Protein AF-K1S9I9-F1 (afdb_monomer)

Solvent-accessible surface area (backbone atoms only — not comparable to full-atom values): 9538 Å² total; per-residue (Å²): 128,81,79,77,43,64,69,64,50,51,25,59,77,69,72,44,95,74,79,89,47,72,67,63,55,50,51,50,52,50,52,52,50,52,51,51,52,50,53,52,51,53,52,53,50,53,54,52,49,49,65,71,68,55,75,84,90,56,98,67,56,63,70,59,51,68,72,20,70,93,35,49,65,49,40,21,63,73,30,46,90,45,74,42,18,68,17,26,51,36,42,30,48,22,74,76,74,43,68,58,66,62,19,54,44,36,43,53,30,30,50,44,56,61,41,50,61,31,73,79,45,94,73,61,69,59,41,58,52,36,51,52,53,37,53,52,50,51,54,49,45,53,49,49,50,53,53,35,52,74,70,67,51,56,71,65,68,48,56,78,68,53,63,69,71,75,123

Sequence (167 aa):
MPEEHYAASFARKHNIPYVINPRGDMETARMNYNKLKKIKKTLVWKIYFLKTALIPGGTIGTDRVLAAFDSAEALTALYGNTWLGNAAAAGAAAMSGGALTAFELLCDNALMDYIRAAKLRSFGAAHVSAYLAAMENETTAARMILTGRLAGLQPAVIRERLRETYA

Radius of gyration: 26.16 Å; Cα contacts (8 Å, |Δi|>4): 113; chains: 1; bounding box: 52×66×54 Å

Secondary structure (DSSP, 8-state):
--TT-HHHHHHHHTT------HHHHHHHHHHHHHHHHHHHHHHHHHHHHHHHHPPS-SSS-HHHHHHHTT-HHHHHHHHTTSTTHHHHHHHHHHHTT--THHHHHHHHHHHHHHHHGGGG-SSSHHHHHHHHHHHHHHHHHHHHHHHHHHTT--HHHHHTTPPPP--

Foldseek 3Di:
DPPPQPVVVVCVVVVHDDDDDVVVSVVVVVVVVVVVVVVVVVVVVVLVVQVVPDDPDDPQGSVQCSVCVVDLVSQLVRCCPDLLNQLSPVVSVVVVVDDCLSSVQSVLQSVLVVLLVLVPPPDDPSVVVSVVSLVVLVVVLVVLVVVCVVVVHDPVVSVVNRHDHND

Structure (mmCIF, N/CA/C/O backbone):
data_AF-K1S9I9-F1
#
_entry.id   AF-K1S9I9-F1
#
loop_
_atom_site.group_PDB
_atom_site.id
_atom_site.type_symbol
_atom_site.label_atom_id
_atom_site.label_alt_id
_atom_site.label_comp_id
_atom_site.label_asym_id
_atom_site.label_entity_id
_atom_site.label_seq_id
_atom_site.pdbx_PDB_ins_code
_atom_site.Cartn_x
_atom_site.Cartn_y
_atom_site.Cartn_z
_atom_site.occupancy
_atom_site.B_iso_or_equiv
_atom_site.auth_seq_id
_atom_site.auth_comp_id
_atom_site.auth_asym_id
_atom_site.auth_atom_id
_atom_site.pdbx_PDB_model_num
ATOM 1 N N . MET A 1 1 ? 31.065 41.858 19.659 1.00 45.72 1 MET A N 1
ATOM 2 C CA . MET A 1 1 ? 30.323 41.311 20.821 1.00 45.72 1 MET A CA 1
ATOM 3 C C . MET A 1 1 ? 29.237 40.418 20.255 1.00 45.72 1 MET A C 1
ATOM 5 O O . MET A 1 1 ? 28.616 40.883 19.311 1.00 45.72 1 MET A O 1
ATOM 9 N N . PRO A 1 2 ? 29.051 39.157 20.686 1.00 50.56 2 PRO A N 1
ATOM 10 C CA . PRO A 1 2 ? 28.214 38.245 19.924 1.00 50.56 2 PRO A CA 1
ATOM 11 C C . PRO A 1 2 ? 26.745 38.587 20.171 1.00 50.56 2 PRO A C 1
ATOM 13 O O . PRO A 1 2 ? 26.148 38.198 21.170 1.00 50.56 2 PRO A O 1
ATOM 16 N N . GLU A 1 3 ? 26.173 39.339 19.237 1.00 47.03 3 GLU A N 1
ATOM 17 C CA . GLU A 1 3 ? 24.749 39.678 19.139 1.00 47.03 3 GLU A CA 1
ATOM 18 C C . GLU A 1 3 ? 23.857 38.432 18.938 1.00 47.03 3 GLU A C 1
ATOM 20 O O . GLU A 1 3 ? 22.633 38.521 18.962 1.00 47.03 3 GLU A O 1
ATOM 25 N N . GLU A 1 4 ? 24.471 37.254 18.802 1.00 53.44 4 GLU A N 1
ATOM 26 C CA . GLU A 1 4 ? 23.840 35.958 18.543 1.00 53.44 4 GLU A CA 1
ATOM 27 C C . GLU A 1 4 ? 23.351 35.227 19.808 1.00 53.44 4 GLU A C 1
ATOM 29 O O . GLU A 1 4 ? 22.753 34.151 19.718 1.00 53.44 4 GLU A O 1
ATOM 34 N N . HIS A 1 5 ? 23.564 35.780 21.007 1.00 63.88 5 HIS A N 1
ATOM 35 C CA . HIS A 1 5 ? 23.043 35.170 22.230 1.00 63.88 5 HIS A CA 1
ATOM 36 C C . HIS A 1 5 ? 21.516 35.312 22.308 1.00 63.88 5 HIS A C 1
ATOM 38 O O . HIS A 1 5 ? 20.982 36.385 22.588 1.00 63.88 5 HIS A O 1
ATOM 44 N N . TYR A 1 6 ? 20.810 34.193 22.104 1.00 65.69 6 TYR A N 1
ATOM 45 C CA . TYR A 1 6 ? 19.344 34.096 22.152 1.00 65.69 6 TYR A CA 1
ATOM 46 C C . TYR A 1 6 ? 18.732 34.781 23.387 1.00 65.69 6 TYR A C 1
ATOM 48 O O . TYR A 1 6 ? 17.743 35.498 23.257 1.00 65.69 6 TYR A O 1
ATOM 56 N N . ALA A 1 7 ? 19.340 34.620 24.568 1.00 64.75 7 ALA A N 1
ATOM 57 C CA . ALA A 1 7 ? 18.862 35.227 25.812 1.00 64.75 7 ALA A CA 1
ATOM 58 C C . ALA A 1 7 ? 18.969 36.765 25.808 1.00 64.75 7 ALA A C 1
ATOM 60 O O . ALA A 1 7 ? 18.022 37.447 26.200 1.00 64.75 7 ALA A O 1
ATOM 61 N N . ALA A 1 8 ? 20.068 37.316 25.282 1.00 67.38 8 ALA A N 1
ATOM 62 C CA . ALA A 1 8 ? 20.264 38.760 25.145 1.00 67.38 8 ALA A CA 1
ATOM 63 C C . ALA A 1 8 ? 19.329 39.377 24.085 1.00 67.38 8 ALA A C 1
ATOM 65 O O . ALA A 1 8 ? 18.779 40.459 24.295 1.00 67.38 8 ALA A O 1
ATOM 66 N N . SER A 1 9 ? 19.101 38.676 22.968 1.00 68.19 9 SER A N 1
ATOM 67 C CA . SER A 1 9 ? 18.155 39.091 21.919 1.00 68.19 9 SER A CA 1
ATOM 68 C C . SER A 1 9 ? 16.697 39.063 22.409 1.00 68.19 9 SER A C 1
ATOM 70 O O . SER A 1 9 ? 15.952 40.028 22.224 1.00 68.19 9 SER A O 1
ATOM 72 N N . PHE A 1 10 ? 16.304 38.001 23.121 1.00 70.00 10 PHE A N 1
ATOM 73 C CA . PHE A 1 10 ? 14.973 37.857 23.715 1.00 70.00 10 PHE A CA 1
ATOM 74 C C . PHE A 1 10 ? 14.688 38.940 24.765 1.00 70.00 10 PHE A C 1
ATOM 76 O O . PHE A 1 10 ? 13.636 39.578 24.725 1.00 70.00 10 PHE A O 1
ATOM 83 N N . ALA A 1 11 ? 15.638 39.201 25.667 1.00 71.19 11 ALA A N 1
ATOM 84 C CA . ALA A 1 11 ? 15.481 40.226 26.693 1.00 71.19 11 ALA A CA 1
ATOM 85 C C . ALA A 1 11 ? 15.343 41.640 26.106 1.00 71.19 11 ALA A C 1
ATOM 87 O O . ALA A 1 11 ? 14.493 42.402 26.565 1.00 71.19 11 ALA A O 1
ATOM 88 N N . ARG A 1 12 ? 16.087 41.966 25.034 1.00 70.25 12 ARG A N 1
ATOM 89 C CA . ARG A 1 12 ? 15.906 43.227 24.290 1.00 70.25 12 ARG A CA 1
ATOM 90 C C . ARG A 1 12 ? 14.517 43.333 23.660 1.00 70.25 12 ARG A C 1
ATOM 92 O O . ARG A 1 12 ? 13.881 44.372 23.791 1.00 70.25 12 ARG A O 1
ATOM 99 N N . LYS A 1 13 ? 14.021 42.266 23.017 1.00 78.50 13 LYS A N 1
ATOM 100 C CA . LYS A 1 13 ? 12.685 42.253 22.387 1.00 78.50 13 LYS A CA 1
ATOM 101 C C . LYS A 1 13 ? 11.553 42.512 23.389 1.00 78.50 13 LYS A C 1
ATOM 103 O O . LYS A 1 13 ? 10.543 43.103 23.022 1.00 78.50 13 LYS A O 1
ATOM 108 N N . HIS A 1 14 ? 11.723 42.080 24.637 1.00 79.25 14 HIS A N 1
ATOM 109 C CA . HIS A 1 14 ? 10.722 42.218 25.698 1.00 79.25 14 HIS A CA 1
ATOM 110 C C . HIS A 1 14 ? 11.039 43.329 26.716 1.00 79.25 14 HIS A C 1
ATOM 112 O O . HIS A 1 14 ? 10.359 43.427 27.734 1.00 79.25 14 HIS A O 1
ATOM 118 N N . ASN A 1 15 ? 12.039 44.173 26.436 1.00 79.44 15 ASN A N 1
ATOM 119 C CA . ASN A 1 15 ? 12.487 45.283 27.283 1.00 79.44 15 ASN A CA 1
ATOM 120 C C . ASN A 1 15 ? 12.809 44.876 28.740 1.00 79.44 15 ASN A C 1
ATOM 122 O O . ASN A 1 15 ? 12.566 45.625 29.685 1.00 79.44 15 ASN A O 1
ATOM 126 N N . ILE A 1 16 ? 13.340 43.662 28.919 1.00 71.50 16 ILE A N 1
ATOM 127 C CA . ILE A 1 16 ? 13.712 43.095 30.218 1.00 71.50 16 ILE A CA 1
ATOM 128 C C . ILE A 1 16 ? 15.182 43.455 30.494 1.00 71.50 16 ILE A C 1
ATOM 130 O O . ILE A 1 16 ? 16.037 43.143 29.658 1.00 71.50 16 ILE A O 1
ATOM 134 N N . PRO A 1 17 ? 15.523 44.067 31.645 1.00 61.75 17 PRO A N 1
ATOM 135 C CA . PRO A 1 17 ? 16.915 44.268 32.040 1.00 61.75 17 PRO A CA 1
ATOM 136 C C . PRO A 1 17 ? 17.644 42.917 32.116 1.00 61.75 17 PRO A C 1
ATOM 138 O O . PRO A 1 17 ? 17.274 42.058 32.915 1.00 61.75 17 PRO A O 1
ATOM 141 N N . TYR A 1 18 ? 18.668 42.709 31.282 1.00 66.50 18 TYR A N 1
ATOM 142 C CA . TYR A 1 18 ? 19.433 41.458 31.231 1.00 66.50 18 TYR A CA 1
ATOM 143 C C . TYR A 1 18 ? 20.906 41.703 31.537 1.00 66.50 18 TYR A C 1
ATOM 145 O O . TYR A 1 18 ? 21.564 42.512 30.882 1.00 66.50 18 TYR A O 1
ATOM 153 N N . VAL A 1 19 ? 21.426 40.977 32.526 1.00 65.31 19 VAL A N 1
ATOM 154 C CA . VAL A 1 19 ? 22.859 40.908 32.820 1.00 65.31 19 VAL A CA 1
ATOM 155 C C . VAL A 1 19 ? 23.442 39.779 31.981 1.00 65.31 19 VAL A C 1
ATOM 157 O O . VAL A 1 19 ? 22.964 38.649 32.060 1.00 65.31 19 VAL A O 1
ATOM 160 N N . ILE A 1 20 ? 24.476 40.072 31.189 1.00 65.44 20 ILE A N 1
ATOM 161 C CA . ILE A 1 20 ? 25.217 39.047 30.447 1.00 65.44 20 ILE A CA 1
ATOM 162 C C . ILE A 1 20 ? 25.777 38.060 31.475 1.00 65.44 20 ILE A C 1
ATOM 164 O O . ILE A 1 20 ? 26.616 38.433 32.295 1.00 65.44 20 ILE A O 1
ATOM 168 N N . ASN A 1 21 ? 25.294 36.818 31.444 1.00 67.81 21 ASN A N 1
ATOM 169 C CA . ASN A 1 21 ? 25.799 35.722 32.258 1.00 67.81 21 ASN A CA 1
ATOM 170 C C . ASN A 1 21 ? 26.548 34.762 31.325 1.00 67.81 21 ASN A C 1
ATOM 172 O O . ASN A 1 21 ? 25.932 33.837 30.786 1.00 67.81 21 ASN A O 1
ATOM 176 N N . PRO A 1 22 ? 27.876 34.928 31.161 1.00 68.50 22 PRO A N 1
ATOM 177 C CA . PRO A 1 22 ? 28.652 34.161 30.190 1.00 68.50 22 PRO A CA 1
ATOM 178 C C . PRO A 1 22 ? 28.517 32.651 30.389 1.00 68.50 22 PRO A C 1
ATOM 180 O O . PRO A 1 22 ? 28.552 31.889 29.430 1.00 68.50 22 PRO A O 1
ATOM 183 N N . ARG A 1 23 ? 28.327 32.198 31.634 1.00 68.38 23 ARG A N 1
ATOM 184 C CA . ARG A 1 23 ? 28.163 30.778 31.944 1.00 68.38 23 ARG A CA 1
ATOM 185 C C . ARG A 1 23 ? 26.802 30.248 31.490 1.00 68.38 23 ARG A C 1
ATOM 187 O O . ARG A 1 23 ? 26.755 29.223 30.817 1.00 68.38 23 ARG A O 1
ATOM 194 N N . GLY A 1 24 ? 25.716 30.955 31.808 1.00 69.19 24 GLY A N 1
ATOM 195 C CA . GLY A 1 24 ? 24.360 30.567 31.392 1.00 69.19 24 GLY A CA 1
ATOM 196 C C . GLY A 1 24 ? 24.163 30.627 29.873 1.00 69.19 24 GLY A C 1
ATOM 197 O O . GLY A 1 24 ? 23.549 29.740 29.274 1.00 69.19 24 GLY A O 1
ATOM 198 N N . ASP A 1 25 ? 24.764 31.628 29.234 1.00 67.88 25 ASP A N 1
ATOM 199 C CA . ASP A 1 25 ? 24.754 31.799 27.783 1.00 67.88 25 ASP A CA 1
ATOM 200 C C . ASP A 1 25 ? 25.488 30.647 27.063 1.00 67.88 25 ASP A C 1
ATOM 202 O O . ASP A 1 25 ? 24.983 30.089 26.082 1.00 67.88 25 ASP A O 1
ATOM 206 N N . MET A 1 26 ? 26.640 30.221 27.594 1.00 68.44 26 MET A N 1
ATOM 207 C CA . MET A 1 26 ? 27.406 29.080 27.074 1.00 68.44 26 MET A CA 1
ATOM 208 C C . MET A 1 26 ? 26.695 27.737 27.293 1.00 68.44 26 MET A C 1
ATOM 210 O O . MET A 1 26 ? 26.710 26.873 26.411 1.00 68.44 26 MET A O 1
ATOM 214 N N . GLU A 1 27 ? 26.033 27.544 28.436 1.00 75.25 27 GLU A N 1
ATOM 215 C CA . GLU A 1 27 ? 25.234 26.339 28.697 1.00 75.25 27 GLU A CA 1
ATOM 216 C C . GLU A 1 27 ? 24.028 26.242 27.754 1.00 75.25 27 GLU A C 1
ATOM 218 O O . GLU A 1 27 ? 23.753 25.167 27.213 1.00 75.25 27 GLU A O 1
ATOM 223 N N . THR A 1 28 ? 23.369 27.366 27.465 1.00 73.62 28 THR A N 1
ATOM 224 C CA . THR A 1 28 ? 22.264 27.436 26.496 1.00 73.62 28 THR A CA 1
ATOM 225 C C . THR A 1 28 ? 22.733 27.079 25.083 1.00 73.62 28 THR A C 1
ATOM 227 O O . THR A 1 28 ? 22.107 26.256 24.406 1.00 73.62 28 THR A O 1
ATOM 230 N N . ALA A 1 29 ? 23.876 27.619 24.644 1.00 75.00 29 ALA A N 1
ATOM 231 C CA . ALA A 1 29 ? 24.476 27.275 23.354 1.00 75.00 29 ALA A CA 1
ATOM 232 C C . ALA A 1 29 ? 24.834 25.780 23.268 1.00 75.00 29 ALA A C 1
ATOM 234 O O . ALA A 1 29 ? 24.515 25.117 22.278 1.00 75.00 29 ALA A O 1
ATOM 235 N N . ARG A 1 30 ? 25.412 25.209 24.336 1.00 78.94 30 ARG A N 1
ATOM 236 C CA . ARG A 1 30 ? 25.711 23.771 24.430 1.00 78.94 30 ARG A CA 1
ATOM 237 C C . ARG A 1 30 ? 24.446 22.913 24.342 1.00 78.94 30 ARG A C 1
ATOM 239 O O . ARG A 1 30 ? 24.445 21.901 23.637 1.00 78.94 30 ARG A O 1
ATOM 246 N N . MET A 1 31 ? 23.368 23.296 25.030 1.00 82.25 31 MET A N 1
ATOM 247 C CA . MET A 1 31 ? 22.081 22.594 24.954 1.00 82.25 31 MET A CA 1
A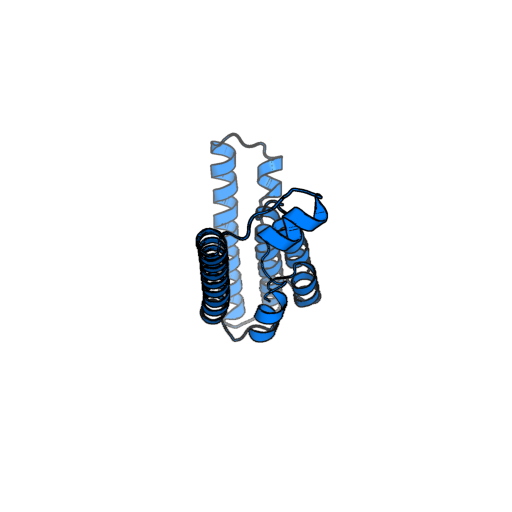TOM 248 C C . MET A 1 31 ? 21.505 22.627 23.535 1.00 82.25 31 MET A C 1
ATOM 250 O O . MET A 1 31 ? 21.095 21.584 23.021 1.00 82.25 31 MET A O 1
ATOM 254 N N . ASN A 1 32 ? 21.521 23.789 22.879 1.00 80.44 32 ASN A N 1
ATOM 255 C CA . ASN A 1 32 ? 21.055 23.936 21.500 1.00 80.44 32 ASN A CA 1
ATOM 256 C C . ASN A 1 32 ? 21.896 23.108 20.524 1.00 80.44 32 ASN A C 1
ATOM 258 O O . ASN A 1 32 ? 21.343 22.375 19.704 1.00 80.44 32 ASN A O 1
ATOM 262 N N . TYR A 1 33 ? 23.222 23.127 20.669 1.00 85.00 33 TYR A N 1
ATOM 263 C CA . TYR A 1 33 ? 24.122 22.299 19.870 1.00 85.00 33 TYR A CA 1
ATOM 264 C C . TYR A 1 33 ? 23.839 20.799 20.044 1.00 85.00 33 TYR A C 1
ATOM 266 O O . TYR A 1 33 ? 23.744 20.061 19.063 1.00 85.00 33 TYR A O 1
ATOM 274 N N . ASN A 1 34 ? 23.627 20.332 21.279 1.00 87.62 34 ASN A N 1
ATOM 275 C CA . ASN A 1 34 ? 23.282 18.934 21.544 1.00 87.62 34 ASN A CA 1
ATOM 276 C C . ASN A 1 34 ? 21.928 18.541 20.937 1.00 87.62 34 ASN A C 1
ATOM 278 O O . ASN A 1 34 ? 21.808 17.450 20.372 1.00 87.62 34 ASN A O 1
ATOM 282 N N . LYS A 1 35 ? 20.924 19.429 21.004 1.00 88.44 35 LYS A N 1
ATOM 283 C CA . LYS A 1 35 ? 19.633 19.232 20.327 1.00 88.44 35 LYS A CA 1
ATOM 284 C C . LYS A 1 35 ? 19.826 19.106 18.814 1.00 88.44 35 LYS A C 1
ATOM 286 O O . LYS A 1 35 ? 19.367 18.122 18.239 1.00 88.44 35 LYS A O 1
ATOM 291 N N . LEU A 1 36 ? 20.569 20.022 18.188 1.00 86.69 36 LEU A N 1
ATOM 292 C CA . LEU A 1 36 ? 20.872 19.985 16.751 1.00 86.69 36 LEU A CA 1
ATOM 293 C C . LEU A 1 36 ? 21.615 18.706 16.349 1.00 86.69 36 LEU A C 1
ATOM 295 O O . LEU A 1 36 ? 21.253 18.061 15.367 1.00 86.69 36 LEU A O 1
ATOM 299 N N . LYS A 1 37 ? 22.611 18.280 17.134 1.00 90.12 37 LYS A N 1
ATOM 300 C CA . LYS A 1 37 ? 23.346 17.029 16.901 1.00 90.12 37 LYS A CA 1
ATOM 301 C C . LYS A 1 37 ? 22.425 15.810 16.964 1.00 90.12 37 LYS A C 1
ATOM 303 O O . LYS A 1 37 ? 22.549 14.911 16.132 1.00 90.12 37 LYS A O 1
ATOM 308 N N . LYS A 1 38 ? 21.492 15.781 17.923 1.00 89.19 38 LYS A N 1
ATOM 309 C CA . LYS A 1 38 ? 20.493 14.710 18.049 1.00 89.19 38 LYS A CA 1
ATOM 310 C C . LYS A 1 38 ? 19.555 14.691 16.842 1.00 89.19 38 LYS A C 1
ATOM 312 O O . LYS A 1 38 ? 19.398 13.635 16.241 1.00 89.19 38 LYS A O 1
ATOM 317 N N . ILE A 1 39 ? 19.025 15.850 16.442 1.00 90.06 39 ILE A N 1
ATOM 318 C CA . ILE A 1 39 ? 18.163 16.000 15.256 1.00 90.06 39 ILE A CA 1
ATOM 319 C C . ILE A 1 39 ? 18.892 15.514 13.998 1.00 90.06 39 ILE A C 1
ATOM 321 O O . ILE A 1 39 ? 18.374 14.661 13.281 1.00 90.06 39 ILE A O 1
ATOM 325 N N . LYS A 1 40 ? 20.127 15.979 13.768 1.00 89.44 40 LYS A N 1
ATOM 326 C CA . LYS A 1 40 ? 20.941 15.565 12.618 1.00 89.44 40 LYS A CA 1
ATOM 327 C C . LYS A 1 40 ? 21.181 14.055 12.611 1.00 89.44 40 LYS A C 1
ATOM 329 O O . LYS A 1 40 ? 21.045 13.426 11.567 1.00 89.44 40 LYS A O 1
ATOM 334 N N . LYS A 1 41 ? 21.495 13.457 13.767 1.00 89.69 41 LYS A N 1
ATOM 335 C CA . LYS A 1 41 ? 21.681 12.003 13.891 1.00 89.69 41 LYS A CA 1
ATOM 336 C C . LYS A 1 41 ? 20.403 11.240 13.532 1.00 89.69 41 LYS A C 1
ATOM 338 O O . LYS A 1 41 ? 20.479 10.260 12.800 1.00 89.69 41 LYS A O 1
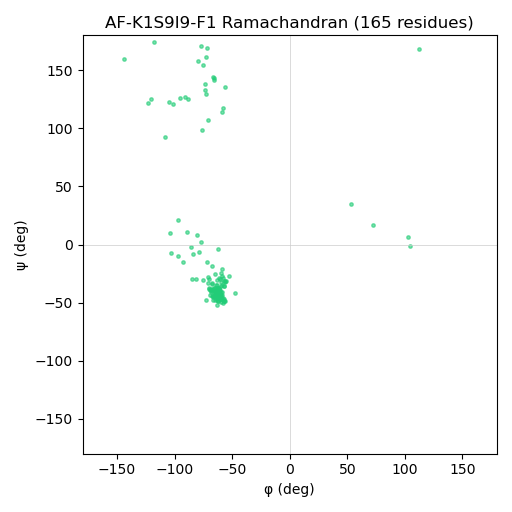ATOM 343 N N . THR A 1 42 ? 19.246 11.694 14.013 1.00 87.50 42 THR A N 1
ATOM 344 C CA . THR A 1 42 ? 17.949 11.086 13.687 1.00 87.50 42 THR A CA 1
ATOM 345 C C . THR A 1 42 ? 17.636 11.186 12.195 1.00 87.5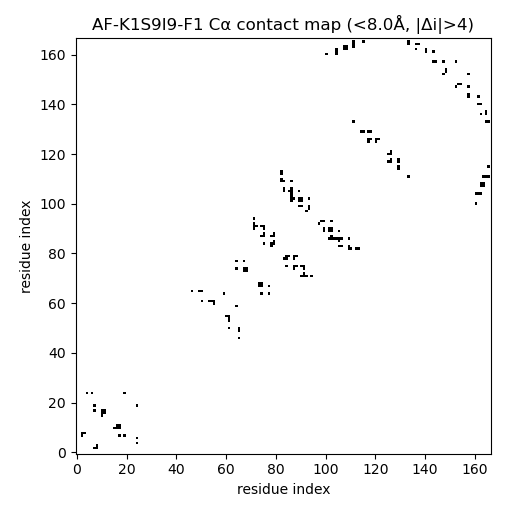0 42 THR A C 1
ATOM 347 O O . THR A 1 42 ? 17.211 10.197 11.606 1.00 87.50 42 THR A O 1
ATOM 350 N N . LEU A 1 43 ? 17.888 12.339 11.568 1.00 85.06 43 LEU A N 1
ATOM 351 C CA . LEU A 1 43 ? 17.646 12.542 10.137 1.00 85.06 43 LEU A CA 1
ATOM 352 C C . LEU A 1 43 ? 18.543 11.641 9.273 1.00 85.06 43 LEU A C 1
ATOM 354 O O . LEU A 1 43 ? 18.064 10.956 8.375 1.00 85.06 43 LEU A O 1
ATOM 358 N N . VAL A 1 44 ? 19.840 11.583 9.595 1.00 87.19 44 VAL A N 1
ATOM 359 C CA . VAL A 1 44 ? 20.804 10.708 8.908 1.00 87.19 44 VAL A CA 1
ATOM 360 C C . VAL A 1 44 ? 20.400 9.242 9.046 1.00 87.19 44 VAL A C 1
ATOM 362 O O . VAL A 1 44 ? 20.442 8.503 8.066 1.00 87.19 44 VAL A O 1
ATOM 365 N N . TRP A 1 45 ? 19.973 8.823 10.240 1.00 87.31 45 TRP A N 1
ATOM 366 C CA . TRP A 1 45 ? 19.532 7.451 10.470 1.00 87.31 45 TRP A CA 1
ATOM 367 C C . TRP A 1 45 ? 18.264 7.106 9.680 1.00 87.31 45 TRP A C 1
ATOM 369 O O . TRP A 1 45 ? 18.218 6.040 9.076 1.00 87.31 45 TRP A O 1
ATOM 379 N N . LYS A 1 46 ? 17.283 8.018 9.602 1.00 85.19 46 LYS A N 1
ATOM 380 C CA . LYS A 1 46 ? 16.084 7.844 8.761 1.00 85.19 46 LYS A CA 1
ATOM 381 C C . LYS A 1 46 ? 16.443 7.627 7.288 1.00 85.19 46 LYS A C 1
ATOM 383 O O . LYS A 1 46 ? 15.967 6.676 6.679 1.00 85.19 46 LYS A O 1
ATOM 388 N N . ILE A 1 47 ? 17.311 8.473 6.732 1.00 84.25 47 ILE A N 1
ATOM 389 C CA . ILE A 1 47 ? 17.731 8.371 5.325 1.00 84.25 47 ILE A CA 1
ATOM 390 C C . ILE A 1 47 ? 18.496 7.067 5.079 1.00 84.25 47 ILE A C 1
ATOM 392 O O . ILE A 1 47 ? 18.257 6.385 4.085 1.00 84.25 47 ILE A O 1
ATOM 396 N N . TYR A 1 48 ? 19.411 6.710 5.983 1.00 88.44 48 TYR A N 1
ATOM 397 C CA . TYR A 1 48 ? 20.163 5.461 5.884 1.00 88.44 48 TYR A CA 1
ATOM 398 C C . TYR A 1 48 ? 19.238 4.243 5.937 1.00 88.44 48 TYR A C 1
ATOM 400 O O . TYR A 1 48 ? 19.357 3.349 5.107 1.00 88.44 48 TYR A O 1
ATOM 408 N N . PHE A 1 49 ? 18.281 4.237 6.867 1.00 89.12 49 PHE A N 1
ATOM 409 C CA . PHE A 1 49 ? 17.284 3.181 6.973 1.00 89.12 49 PHE A CA 1
ATOM 410 C C . PHE A 1 49 ? 16.493 3.021 5.671 1.00 89.12 49 PHE A C 1
ATOM 412 O O . PHE A 1 49 ? 16.402 1.912 5.157 1.00 89.12 49 PHE A O 1
ATOM 419 N N . LEU A 1 50 ? 15.990 4.119 5.096 1.00 87.06 50 LEU A N 1
ATOM 420 C CA . LEU A 1 50 ? 15.234 4.071 3.842 1.00 87.06 50 LEU A CA 1
ATOM 421 C C . LEU A 1 50 ? 16.071 3.545 2.673 1.00 87.06 50 LEU A C 1
ATOM 423 O O . LEU A 1 50 ? 15.583 2.729 1.900 1.00 87.06 50 LEU A O 1
ATOM 427 N N . LYS A 1 51 ? 17.342 3.948 2.561 1.00 86.50 51 LYS A N 1
ATOM 428 C CA . LYS A 1 51 ? 18.245 3.424 1.523 1.00 86.50 51 LYS A CA 1
ATOM 429 C C . LYS A 1 51 ? 18.424 1.909 1.600 1.00 86.50 51 LYS A C 1
ATOM 431 O O . LYS A 1 51 ? 18.557 1.273 0.563 1.00 86.50 51 LYS A O 1
ATOM 436 N N . THR A 1 52 ? 18.426 1.351 2.806 1.00 88.31 52 THR A N 1
ATOM 437 C CA . THR A 1 52 ? 18.577 -0.093 3.027 1.00 88.31 52 THR A CA 1
ATOM 438 C C . THR A 1 52 ? 17.246 -0.842 2.918 1.00 88.31 52 THR A C 1
ATOM 440 O O . THR A 1 52 ? 17.234 -2.011 2.550 1.00 88.31 52 THR A O 1
ATOM 443 N N . ALA A 1 53 ? 16.127 -0.191 3.243 1.00 90.44 53 ALA A N 1
ATOM 444 C CA . ALA A 1 53 ? 14.795 -0.792 3.209 1.00 90.44 53 ALA A CA 1
ATOM 445 C C . ALA A 1 53 ? 14.174 -0.819 1.802 1.00 90.44 53 ALA A C 1
ATOM 447 O O . ALA A 1 53 ? 13.364 -1.695 1.507 1.00 90.44 53 ALA A O 1
ATOM 448 N N . LEU A 1 54 ? 14.520 0.142 0.939 1.00 89.88 54 LEU A N 1
ATOM 449 C CA . LEU A 1 54 ? 14.001 0.202 -0.424 1.00 89.88 54 LEU A CA 1
ATOM 450 C C . LEU A 1 54 ? 14.620 -0.892 -1.299 1.00 89.88 54 LEU A C 1
ATOM 452 O O . LEU A 1 54 ? 15.839 -1.025 -1.396 1.00 89.88 54 LEU A O 1
ATOM 456 N N . ILE A 1 55 ? 13.757 -1.642 -1.983 1.00 90.81 55 ILE A N 1
ATOM 457 C CA . ILE A 1 55 ? 14.153 -2.737 -2.869 1.00 90.81 55 ILE A CA 1
ATOM 458 C C . ILE A 1 55 ? 14.230 -2.206 -4.313 1.00 90.81 55 ILE A C 1
ATOM 460 O O . ILE A 1 55 ? 13.256 -1.618 -4.794 1.00 90.81 55 ILE A O 1
ATOM 464 N N . PRO A 1 56 ? 15.360 -2.382 -5.026 1.00 89.94 56 PRO A N 1
ATOM 465 C CA . PRO A 1 56 ? 15.486 -1.969 -6.422 1.00 89.94 56 PRO A CA 1
ATOM 466 C C . PRO A 1 56 ? 14.699 -2.891 -7.372 1.00 89.94 56 PRO A C 1
ATOM 468 O O . PRO A 1 56 ? 14.392 -4.031 -7.036 1.00 89.94 56 PRO A O 1
ATOM 471 N N . GLY A 1 57 ? 14.416 -2.413 -8.590 1.00 86.12 57 GLY A N 1
ATOM 472 C CA . GLY A 1 57 ? 13.780 -3.206 -9.659 1.00 86.12 57 GLY A CA 1
ATOM 473 C C . GLY A 1 57 ? 12.299 -2.903 -9.918 1.00 86.12 57 GLY A C 1
ATOM 474 O O . GLY A 1 57 ? 11.711 -3.478 -10.831 1.00 86.12 57 GLY A O 1
ATOM 475 N N . GLY A 1 58 ? 11.700 -1.986 -9.157 1.00 86.50 58 GLY A N 1
ATOM 476 C CA . GLY A 1 58 ? 10.363 -1.461 -9.441 1.00 86.50 58 GLY A CA 1
ATOM 477 C C . GLY A 1 58 ? 10.343 -0.433 -10.580 1.00 86.50 58 GLY A C 1
ATOM 478 O O . GLY A 1 58 ? 11.376 0.065 -11.024 1.00 86.50 58 GLY A O 1
ATOM 479 N N . THR A 1 59 ? 9.139 -0.060 -11.020 1.00 87.00 59 THR A N 1
ATOM 480 C CA . THR A 1 59 ? 8.923 0.978 -12.050 1.00 87.00 59 THR A CA 1
ATOM 481 C C . THR A 1 59 ? 9.363 2.372 -11.588 1.00 87.00 59 THR A C 1
ATOM 483 O O . THR A 1 59 ? 9.702 3.228 -12.404 1.00 87.00 59 THR A O 1
ATOM 486 N N . ILE A 1 60 ? 9.373 2.611 -10.275 1.00 91.31 60 ILE A N 1
ATOM 487 C CA . ILE A 1 60 ? 9.819 3.863 -9.666 1.00 91.31 60 ILE A CA 1
ATOM 488 C C . ILE A 1 60 ? 11.195 3.635 -9.037 1.00 91.31 60 ILE A C 1
ATOM 490 O O . ILE A 1 60 ? 11.364 2.769 -8.182 1.00 91.31 60 ILE A O 1
ATOM 494 N N . GLY A 1 61 ? 12.180 4.430 -9.459 1.00 90.62 61 GLY A N 1
ATOM 495 C CA . GLY A 1 61 ? 13.541 4.360 -8.926 1.00 90.62 61 GLY A CA 1
ATOM 496 C C . GLY A 1 61 ? 13.615 4.760 -7.450 1.00 90.62 61 GLY A C 1
ATOM 497 O O . GLY A 1 61 ? 12.968 5.720 -7.024 1.00 90.62 61 GLY A O 1
ATOM 498 N N . THR A 1 62 ? 14.455 4.063 -6.684 1.00 90.94 62 THR A N 1
ATOM 499 C CA . THR A 1 62 ? 14.633 4.266 -5.235 1.00 90.94 62 THR A CA 1
ATOM 500 C C . THR A 1 62 ? 15.034 5.698 -4.883 1.00 90.94 62 THR A C 1
ATOM 502 O O . THR A 1 62 ? 14.545 6.245 -3.899 1.00 90.94 62 THR A O 1
ATOM 505 N N . ASP A 1 63 ? 15.842 6.350 -5.723 1.00 90.06 63 ASP A N 1
ATOM 506 C CA . ASP A 1 63 ? 16.255 7.746 -5.526 1.00 90.06 63 ASP A CA 1
ATOM 507 C C . ASP A 1 63 ? 15.078 8.725 -5.601 1.00 90.06 63 ASP A C 1
ATOM 509 O O . ASP A 1 63 ? 15.029 9.702 -4.856 1.00 90.06 63 ASP A O 1
ATOM 513 N N . ARG A 1 64 ? 14.086 8.445 -6.457 1.00 91.19 64 ARG A N 1
ATOM 514 C CA . ARG A 1 64 ? 12.878 9.276 -6.574 1.00 91.19 64 ARG A CA 1
ATOM 515 C C . ARG A 1 64 ? 11.991 9.135 -5.343 1.00 91.19 64 ARG A C 1
ATOM 517 O O . ARG A 1 64 ? 11.447 10.129 -4.876 1.00 91.19 64 ARG A O 1
ATOM 524 N N . VAL A 1 65 ? 11.888 7.922 -4.797 1.00 91.19 65 VAL A N 1
ATOM 525 C CA . VAL A 1 65 ? 11.165 7.673 -3.541 1.00 91.19 65 VAL A CA 1
ATOM 526 C C . VAL A 1 65 ? 11.862 8.378 -2.377 1.00 91.19 65 VAL A C 1
ATOM 528 O O . VAL A 1 65 ? 11.204 9.055 -1.593 1.00 91.19 65 VAL A O 1
ATOM 531 N N . LEU A 1 66 ? 13.195 8.301 -2.303 1.00 90.31 66 LEU A N 1
ATOM 532 C CA . LEU A 1 66 ? 13.995 9.011 -1.297 1.00 90.31 66 LEU A CA 1
ATOM 533 C C . LEU A 1 66 ? 13.894 10.533 -1.409 1.00 90.31 66 LEU A C 1
ATOM 535 O O . LEU A 1 66 ? 14.011 11.210 -0.398 1.00 90.31 66 LEU A O 1
ATOM 539 N N . ALA A 1 67 ? 13.696 11.085 -2.604 1.00 90.19 67 ALA A N 1
ATOM 540 C CA . ALA A 1 67 ? 13.483 12.520 -2.770 1.00 90.19 67 ALA A CA 1
ATOM 541 C C . ALA A 1 67 ? 12.072 12.958 -2.338 1.00 90.19 67 ALA A C 1
ATOM 543 O O . ALA A 1 67 ? 11.893 14.082 -1.879 1.00 90.19 67 ALA A O 1
ATOM 544 N N . ALA A 1 68 ? 11.077 12.077 -2.476 1.00 90.25 68 ALA A N 1
ATOM 545 C CA . ALA A 1 68 ? 9.675 12.381 -2.199 1.00 90.25 68 ALA A CA 1
ATOM 546 C C . ALA A 1 68 ? 9.223 12.048 -0.765 1.00 90.25 68 ALA A C 1
ATOM 548 O O . ALA A 1 68 ? 8.165 12.515 -0.361 1.00 90.25 68 ALA A O 1
ATOM 549 N N . PHE A 1 69 ? 9.987 11.261 0.008 1.00 86.56 69 PHE A N 1
ATOM 550 C CA . PHE A 1 69 ? 9.491 10.614 1.238 1.00 86.56 69 PHE A CA 1
ATOM 551 C C . PHE A 1 69 ? 8.932 11.561 2.315 1.00 86.56 69 PHE A C 1
ATOM 553 O O . PHE A 1 69 ? 8.066 11.152 3.085 1.00 86.56 69 PHE A O 1
ATOM 560 N N . ASP A 1 70 ? 9.427 12.799 2.384 1.00 85.25 70 ASP A N 1
ATOM 561 C CA . ASP A 1 70 ? 9.000 13.790 3.377 1.00 85.25 70 ASP A CA 1
ATOM 562 C C . ASP A 1 70 ? 7.724 14.557 2.963 1.00 85.25 70 ASP A C 1
ATOM 564 O O . ASP A 1 70 ? 7.173 15.292 3.780 1.00 85.25 70 ASP A O 1
ATOM 568 N N . SER A 1 71 ? 7.228 14.401 1.726 1.00 90.50 71 SER A N 1
ATOM 569 C CA . SER A 1 71 ? 6.031 15.098 1.227 1.00 90.50 71 SER A CA 1
ATOM 570 C C . SER A 1 71 ? 4.969 14.123 0.727 1.00 90.50 71 SER A C 1
ATOM 572 O O . SER A 1 71 ? 5.172 13.349 -0.212 1.00 90.50 71 SER A O 1
ATOM 574 N N . ALA A 1 72 ? 3.787 14.227 1.332 1.00 89.88 72 ALA A N 1
ATOM 575 C CA . ALA A 1 72 ? 2.602 13.477 0.943 1.00 89.88 72 ALA A CA 1
ATOM 576 C C . ALA A 1 72 ? 2.174 13.800 -0.501 1.00 89.88 72 ALA A C 1
ATOM 578 O O . ALA A 1 72 ? 1.818 12.906 -1.270 1.00 89.88 72 ALA A O 1
ATOM 579 N N . GLU A 1 73 ? 2.273 15.067 -0.900 1.00 92.12 73 GLU A N 1
ATOM 580 C CA . GLU A 1 73 ? 1.971 15.546 -2.248 1.00 92.12 73 GLU A CA 1
ATOM 581 C C . GLU A 1 73 ? 2.961 14.979 -3.267 1.00 92.12 73 GLU A C 1
ATOM 583 O O . GLU A 1 73 ? 2.552 14.489 -4.322 1.00 92.12 73 GLU A O 1
ATOM 588 N N . ALA A 1 74 ? 4.258 14.988 -2.941 1.00 93.00 74 ALA A N 1
ATOM 589 C CA . ALA A 1 74 ? 5.297 14.440 -3.805 1.00 93.00 74 ALA A CA 1
ATOM 590 C C . ALA A 1 74 ? 5.126 12.928 -4.004 1.00 93.00 74 ALA A C 1
ATOM 592 O O . ALA A 1 74 ? 5.246 12.445 -5.130 1.00 93.00 74 ALA A O 1
ATOM 593 N N . LEU A 1 75 ? 4.797 12.182 -2.942 1.00 92.06 75 LEU A N 1
ATOM 594 C CA . LEU A 1 75 ? 4.494 10.752 -3.035 1.00 92.06 75 LEU A CA 1
ATOM 595 C C . LEU A 1 75 ? 3.225 10.495 -3.855 1.00 92.06 75 LEU A C 1
ATOM 597 O O . LEU A 1 75 ? 3.235 9.640 -4.739 1.00 92.06 75 LEU A O 1
A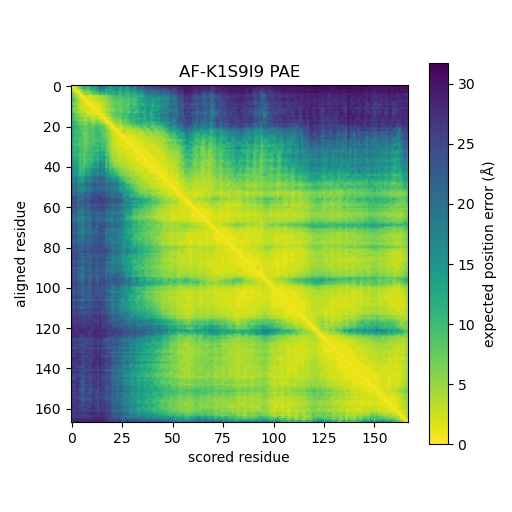TOM 601 N N . THR A 1 76 ? 2.161 11.268 -3.634 1.00 94.31 76 THR A N 1
ATOM 602 C CA . THR A 1 76 ? 0.915 11.142 -4.407 1.00 94.31 76 THR A CA 1
ATOM 603 C C . THR A 1 76 ? 1.162 11.372 -5.895 1.00 94.31 76 THR A C 1
ATOM 605 O O . THR A 1 76 ? 0.748 10.565 -6.722 1.00 94.31 76 THR A O 1
ATOM 608 N N . ALA A 1 77 ? 1.903 12.424 -6.249 1.00 94.31 77 ALA A N 1
ATOM 609 C CA . ALA A 1 77 ? 2.257 12.711 -7.635 1.00 94.31 77 ALA A CA 1
ATOM 610 C C . ALA A 1 77 ? 3.159 11.625 -8.247 1.00 94.31 77 ALA A C 1
ATOM 612 O O . ALA A 1 77 ? 2.996 11.270 -9.415 1.00 94.31 77 ALA A O 1
ATOM 613 N N . LEU A 1 78 ? 4.093 11.071 -7.466 1.00 94.62 78 LEU A N 1
ATOM 614 C CA . LEU A 1 78 ? 5.025 10.041 -7.928 1.00 94.62 78 LEU A CA 1
ATOM 615 C C . LEU A 1 78 ? 4.311 8.739 -8.316 1.00 94.62 78 LEU A C 1
ATOM 617 O O . LEU A 1 78 ? 4.676 8.121 -9.315 1.00 94.62 78 LEU A O 1
ATOM 621 N N . TYR A 1 79 ? 3.297 8.340 -7.544 1.00 94.00 79 TYR A N 1
ATOM 622 C CA . TYR A 1 79 ? 2.537 7.105 -7.762 1.00 94.00 79 TYR A CA 1
ATOM 623 C C . TYR A 1 79 ? 1.223 7.308 -8.531 1.00 94.00 79 TYR A C 1
ATOM 625 O O . TYR A 1 79 ? 0.621 6.319 -8.949 1.00 94.00 79 TYR A O 1
ATOM 633 N N . GLY A 1 80 ? 0.788 8.551 -8.758 1.00 92.88 80 GLY A N 1
ATOM 634 C CA . GLY A 1 80 ? -0.533 8.883 -9.308 1.00 92.88 80 GLY A CA 1
ATOM 635 C C . GLY A 1 80 ? -0.856 8.237 -10.658 1.00 92.88 80 GLY A C 1
ATOM 636 O O . GLY A 1 80 ? -1.995 7.853 -10.892 1.00 92.88 80 GLY A O 1
ATOM 637 N N . ASN A 1 81 ? 0.155 8.032 -11.508 1.00 90.75 81 ASN A N 1
ATOM 638 C CA . ASN A 1 81 ? 0.005 7.404 -12.829 1.00 90.75 81 ASN A CA 1
ATOM 639 C C . ASN A 1 81 ? 0.339 5.901 -12.832 1.00 90.75 81 ASN A C 1
ATOM 641 O O . ASN A 1 81 ? 0.696 5.340 -13.866 1.00 90.75 81 ASN A O 1
ATOM 645 N N . THR A 1 82 ? 0.291 5.250 -11.671 1.00 92.06 82 THR A N 1
ATOM 646 C CA . THR A 1 82 ? 0.559 3.814 -11.520 1.00 92.06 82 THR A CA 1
ATOM 647 C C . THR A 1 82 ? -0.674 3.091 -10.987 1.00 92.06 82 THR A C 1
ATOM 649 O O . THR A 1 82 ? -1.642 3.722 -10.566 1.00 92.06 82 THR A O 1
ATOM 652 N N . TRP A 1 83 ? -0.610 1.760 -10.914 1.00 90.31 83 TRP A N 1
ATOM 653 C CA . TRP A 1 83 ? -1.618 0.941 -10.230 1.00 90.31 83 TRP A CA 1
ATOM 654 C C . TRP A 1 83 ? -1.878 1.395 -8.783 1.00 90.31 83 TRP A C 1
ATOM 656 O O . TRP A 1 83 ? -2.979 1.234 -8.273 1.00 90.31 83 TRP A O 1
ATOM 666 N N . LEU A 1 84 ? -0.889 2.023 -8.138 1.00 94.50 84 LEU A N 1
ATOM 667 C CA . LEU A 1 84 ? -0.972 2.511 -6.762 1.00 94.50 84 LEU A CA 1
ATOM 668 C C . LEU A 1 84 ? -1.502 3.949 -6.644 1.00 94.50 84 LEU A C 1
ATOM 670 O O . LEU A 1 84 ? -1.429 4.515 -5.559 1.00 94.50 84 LEU A O 1
ATOM 674 N N . GLY A 1 85 ? -2.033 4.566 -7.706 1.00 94.00 85 GLY A N 1
ATOM 675 C CA . GLY A 1 85 ? -2.466 5.971 -7.673 1.00 94.00 85 GLY A CA 1
ATOM 676 C C . GLY A 1 85 ? -3.501 6.272 -6.580 1.00 94.00 85 GLY A C 1
ATOM 677 O O . GLY A 1 85 ? -3.311 7.185 -5.774 1.00 94.00 85 GLY A O 1
ATOM 678 N N . ASN A 1 86 ? -4.548 5.447 -6.482 1.00 93.38 86 ASN A N 1
ATOM 679 C CA . ASN A 1 86 ? -5.572 5.579 -5.438 1.00 93.38 86 ASN A CA 1
ATOM 680 C C . ASN A 1 86 ? -4.997 5.326 -4.039 1.00 93.38 86 ASN A C 1
ATOM 682 O O . ASN A 1 86 ? -5.314 6.047 -3.091 1.00 93.38 86 ASN A O 1
ATOM 686 N N . ALA A 1 87 ? -4.122 4.323 -3.914 1.00 94.69 87 ALA A N 1
ATOM 687 C CA . ALA A 1 87 ? -3.444 4.034 -2.660 1.00 94.69 87 ALA A CA 1
ATOM 688 C C . ALA A 1 87 ? -2.586 5.227 -2.225 1.00 94.69 87 ALA A C 1
ATOM 690 O O . ALA A 1 87 ? -2.670 5.650 -1.082 1.00 94.69 87 ALA A O 1
ATOM 691 N N . ALA A 1 88 ? -1.836 5.851 -3.130 1.00 93.81 88 ALA A N 1
ATOM 692 C CA . ALA A 1 88 ? -0.986 6.991 -2.809 1.00 93.81 88 ALA A CA 1
ATOM 693 C C . ALA A 1 88 ? -1.777 8.179 -2.237 1.00 93.81 88 ALA A C 1
ATOM 695 O O . ALA A 1 88 ? -1.354 8.764 -1.240 1.00 93.81 88 ALA A O 1
ATOM 696 N N . ALA A 1 89 ? -2.962 8.468 -2.785 1.00 92.25 89 ALA A N 1
ATOM 697 C CA . ALA A 1 89 ? -3.857 9.488 -2.238 1.00 92.25 89 ALA A CA 1
ATOM 698 C C . ALA A 1 89 ? -4.347 9.142 -0.816 1.00 92.25 89 ALA A C 1
ATOM 700 O O . ALA A 1 89 ? -4.348 9.996 0.072 1.00 92.25 89 ALA A O 1
ATOM 701 N N . ALA A 1 90 ? -4.706 7.879 -0.562 1.00 93.06 90 ALA A N 1
ATOM 702 C CA . ALA A 1 90 ? -5.066 7.423 0.783 1.00 93.06 90 ALA A CA 1
ATOM 703 C C . ALA A 1 90 ? -3.869 7.438 1.752 1.00 93.06 90 ALA A C 1
ATOM 705 O O . ALA A 1 90 ? -4.026 7.752 2.931 1.00 93.06 90 ALA A O 1
ATOM 706 N N . GLY A 1 91 ? -2.664 7.154 1.256 1.00 92.19 91 GLY A N 1
ATOM 707 C CA . GLY A 1 91 ? -1.416 7.255 2.008 1.00 92.19 91 GLY A CA 1
ATOM 708 C C . GLY A 1 91 ? -1.115 8.692 2.430 1.00 92.19 91 GLY A C 1
ATOM 709 O O . GLY A 1 91 ? -0.757 8.927 3.582 1.00 92.19 91 GLY A O 1
ATOM 710 N N . ALA A 1 92 ? -1.346 9.667 1.547 1.00 91.31 92 ALA A N 1
ATOM 711 C CA . ALA A 1 92 ? -1.238 11.083 1.887 1.00 91.31 92 ALA A CA 1
ATOM 712 C C . ALA A 1 92 ? -2.218 11.487 2.999 1.00 91.31 92 ALA A C 1
ATOM 714 O O . ALA A 1 92 ? -1.816 12.133 3.966 1.00 91.31 92 ALA A O 1
ATOM 715 N N . ALA A 1 93 ? -3.471 11.029 2.926 1.00 90.06 93 ALA A N 1
ATOM 716 C CA . ALA A 1 93 ? -4.445 11.249 3.996 1.00 90.06 93 ALA A CA 1
ATOM 717 C C . ALA A 1 93 ? -4.013 10.598 5.328 1.00 90.06 93 ALA A C 1
ATOM 719 O O . ALA A 1 93 ? -4.191 11.186 6.399 1.00 90.06 93 ALA A O 1
ATOM 720 N N . ALA A 1 94 ? -3.394 9.414 5.280 1.00 91.62 94 ALA A N 1
ATOM 721 C CA . ALA A 1 94 ? -2.845 8.750 6.462 1.00 91.62 94 ALA A CA 1
ATOM 722 C C . ALA A 1 94 ? -1.653 9.519 7.066 1.00 91.62 94 ALA A C 1
ATOM 724 O O . ALA A 1 94 ? -1.563 9.647 8.287 1.00 91.62 94 ALA A O 1
ATOM 725 N N . MET A 1 95 ? -0.779 10.109 6.241 1.00 89.12 95 MET A N 1
ATOM 726 C CA . MET A 1 95 ? 0.324 10.964 6.712 1.00 89.12 95 MET A CA 1
ATOM 727 C C . MET A 1 95 ? -0.170 12.201 7.476 1.00 89.12 95 MET A C 1
ATOM 729 O O . MET A 1 95 ? 0.512 12.667 8.388 1.00 89.12 95 MET A O 1
ATOM 733 N N . SER A 1 96 ? -1.368 12.703 7.162 1.00 86.19 96 SER A N 1
ATOM 734 C CA . SER A 1 96 ? -2.019 13.805 7.884 1.00 86.19 96 SER A CA 1
ATOM 735 C C . SER A 1 96 ? -2.722 13.383 9.186 1.00 86.19 96 SER A C 1
ATOM 737 O O . SER A 1 96 ? -3.412 14.199 9.794 1.00 86.19 96 SER A O 1
ATOM 739 N N . GLY A 1 97 ? -2.552 12.134 9.638 1.00 85.25 97 GLY A N 1
ATOM 740 C CA . GLY A 1 97 ? -3.140 11.607 10.877 1.00 85.25 97 GLY A CA 1
ATOM 741 C C . GLY A 1 97 ? -4.362 10.706 10.677 1.00 85.25 97 GLY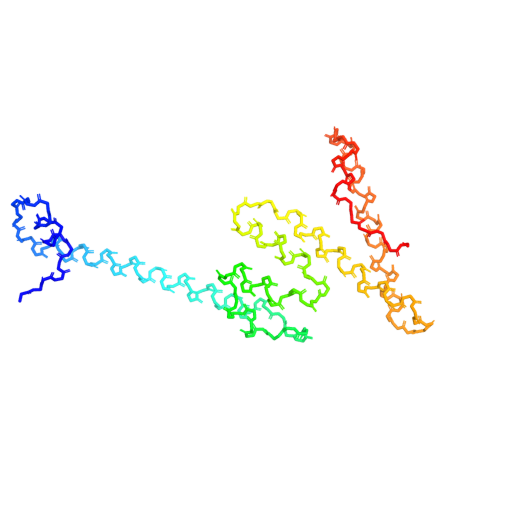 A C 1
ATOM 742 O O . GLY A 1 97 ? -4.998 10.320 11.657 1.00 85.25 97 GLY A O 1
ATOM 743 N N . GLY A 1 98 ? -4.701 10.367 9.429 1.00 84.31 98 GLY A N 1
ATOM 744 C CA . GLY A 1 98 ? -5.727 9.375 9.111 1.00 84.31 98 GLY A CA 1
ATOM 745 C C . GLY A 1 98 ? -5.299 7.933 9.416 1.00 84.31 98 GLY A C 1
ATOM 746 O O . GLY A 1 98 ? -4.134 7.638 9.680 1.00 84.31 98 GLY A O 1
ATOM 747 N N . ALA A 1 99 ? -6.255 7.004 9.355 1.00 85.44 99 ALA A N 1
ATOM 748 C CA . ALA A 1 99 ? -5.976 5.582 9.534 1.00 85.44 99 ALA A CA 1
ATOM 749 C C . ALA A 1 99 ? -5.275 4.983 8.303 1.00 85.44 99 ALA A C 1
ATOM 751 O O . ALA A 1 99 ? -5.687 5.210 7.166 1.00 85.44 99 ALA A O 1
ATOM 752 N N . LEU A 1 100 ? -4.267 4.139 8.538 1.00 91.88 100 LEU A N 1
ATOM 753 C CA . LEU A 1 100 ? -3.518 3.458 7.475 1.00 91.88 100 LEU A CA 1
ATOM 754 C C . LEU A 1 100 ? -4.331 2.354 6.773 1.00 91.88 100 LEU A C 1
ATOM 756 O O . LEU A 1 100 ? -3.990 1.929 5.676 1.00 91.88 100 LEU A O 1
ATOM 760 N N . THR A 1 101 ? -5.445 1.920 7.366 1.00 90.62 101 THR A N 1
ATOM 761 C CA . THR A 1 101 ? -6.234 0.782 6.874 1.00 90.62 101 THR A CA 1
ATOM 762 C C . THR A 1 101 ? -6.758 0.977 5.452 1.00 90.62 101 THR A C 1
ATOM 764 O O . THR A 1 101 ? -6.813 0.020 4.687 1.00 90.62 101 THR A O 1
ATOM 767 N N . ALA A 1 102 ? -7.132 2.206 5.076 1.00 91.19 102 ALA A N 1
ATOM 768 C CA . ALA A 1 102 ? -7.588 2.505 3.716 1.00 91.19 102 ALA A CA 1
ATOM 769 C C . ALA A 1 102 ? -6.441 2.436 2.694 1.00 91.19 102 ALA A C 1
ATOM 771 O O . ALA A 1 102 ? -6.631 1.945 1.584 1.00 91.19 102 ALA A O 1
ATOM 772 N N . PHE A 1 103 ? -5.245 2.888 3.082 1.00 94.19 103 PHE A N 1
ATOM 773 C CA . PHE A 1 103 ? -4.041 2.777 2.261 1.00 94.19 103 PHE A CA 1
ATOM 774 C C . PHE A 1 103 ? -3.676 1.310 2.008 1.00 94.19 103 PHE A C 1
ATOM 776 O O . PHE A 1 103 ? -3.481 0.921 0.860 1.00 94.19 103 PHE A O 1
ATOM 783 N N . GLU A 1 104 ? -3.646 0.489 3.061 1.00 93.25 104 GLU A N 1
ATOM 784 C CA . GLU A 1 104 ? -3.342 -0.946 2.965 1.00 93.25 104 GLU A CA 1
ATOM 785 C C . GLU A 1 104 ? -4.350 -1.678 2.073 1.00 93.25 104 GLU A C 1
ATOM 787 O O . GLU A 1 104 ? -3.955 -2.407 1.166 1.00 93.25 104 GLU A O 1
ATOM 792 N N . LEU A 1 105 ? -5.647 -1.417 2.273 1.00 93.38 105 LEU A N 1
ATOM 793 C CA . LEU A 1 105 ? -6.712 -1.992 1.453 1.00 93.38 105 LEU A CA 1
ATOM 794 C C . LEU A 1 105 ? -6.524 -1.667 -0.036 1.00 93.38 105 LEU A C 1
ATOM 796 O O . LEU A 1 105 ? -6.625 -2.552 -0.881 1.00 93.38 105 LEU A O 1
ATOM 800 N N . LEU A 1 106 ? -6.238 -0.404 -0.362 1.00 94.69 106 LEU A N 1
ATOM 801 C CA . LEU A 1 106 ? -6.063 0.028 -1.748 1.00 94.69 106 LEU A CA 1
ATOM 802 C C . LEU A 1 106 ? -4.772 -0.506 -2.379 1.00 94.69 106 LEU A C 1
ATOM 804 O O . LEU A 1 106 ? -4.773 -0.789 -3.574 1.00 94.69 106 LEU A O 1
ATOM 808 N N . CYS A 1 107 ? -3.695 -0.676 -1.608 1.00 94.00 107 CYS A N 1
ATOM 809 C CA . CYS A 1 107 ? -2.482 -1.350 -2.077 1.00 94.00 107 CYS A CA 1
ATOM 810 C C . CYS A 1 107 ? -2.769 -2.804 -2.470 1.00 94.00 107 CYS A C 1
ATOM 812 O O . CYS A 1 107 ? -2.365 -3.241 -3.549 1.0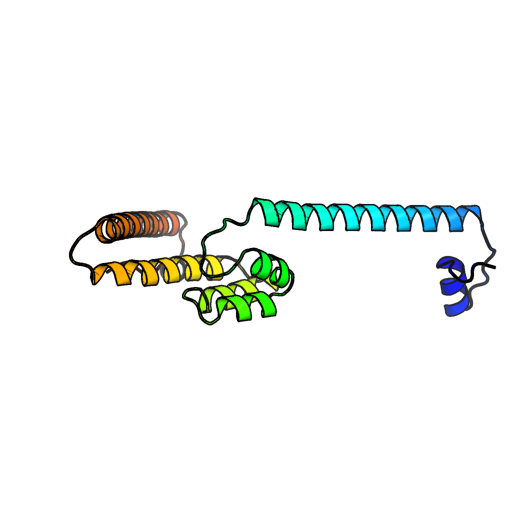0 94.00 107 CYS A O 1
ATOM 814 N N . ASP A 1 108 ? -3.502 -3.531 -1.628 1.00 92.44 108 ASP A N 1
ATOM 815 C CA . ASP A 1 108 ? -3.845 -4.928 -1.896 1.00 92.44 108 ASP A CA 1
ATOM 816 C C . ASP A 1 108 ? -4.822 -5.056 -3.075 1.00 92.44 108 ASP A C 1
ATOM 818 O O . ASP A 1 108 ? -4.645 -5.918 -3.934 1.00 92.44 108 ASP A O 1
ATOM 822 N N . ASN A 1 109 ? -5.795 -4.149 -3.196 1.00 93.69 109 ASN A N 1
ATOM 823 C CA . ASN A 1 109 ? -6.699 -4.113 -4.351 1.00 93.69 109 ASN A CA 1
ATOM 824 C C . ASN A 1 109 ? -5.950 -3.807 -5.658 1.00 93.69 109 ASN A C 1
ATOM 826 O O . ASN A 1 109 ? -6.167 -4.480 -6.663 1.00 93.69 109 ASN A O 1
ATOM 830 N N . ALA A 1 110 ? -5.013 -2.855 -5.640 1.00 93.00 110 ALA A N 1
ATOM 831 C CA . ALA A 1 110 ? -4.171 -2.550 -6.796 1.00 93.00 110 ALA A CA 1
ATOM 832 C C . ALA A 1 110 ? -3.299 -3.746 -7.214 1.00 93.00 110 ALA A C 1
ATOM 834 O O . ALA A 1 110 ? -3.099 -3.989 -8.407 1.00 93.00 110 ALA A O 1
ATOM 835 N N . LEU A 1 111 ? -2.797 -4.518 -6.243 1.00 90.31 111 LEU A N 1
ATOM 836 C CA . LEU A 1 111 ? -2.089 -5.767 -6.514 1.00 90.31 111 LEU A CA 1
ATOM 837 C C . LEU A 1 111 ? -3.014 -6.793 -7.182 1.00 90.31 111 LEU A C 1
ATOM 839 O O . LEU A 1 111 ? -2.618 -7.415 -8.168 1.00 90.31 111 LEU A O 1
ATOM 843 N N . MET A 1 112 ? -4.245 -6.948 -6.691 1.00 90.12 112 MET A N 1
ATOM 844 C CA . MET A 1 112 ? -5.228 -7.846 -7.301 1.00 90.12 112 MET A CA 1
ATOM 845 C C . MET A 1 112 ? -5.550 -7.448 -8.743 1.00 90.12 112 MET A C 1
ATOM 847 O O . MET A 1 112 ? -5.591 -8.320 -9.613 1.00 90.12 112 MET A O 1
ATOM 851 N N . ASP A 1 113 ? -5.695 -6.154 -9.026 1.00 89.75 113 ASP A N 1
ATOM 852 C CA . ASP A 1 113 ? -5.909 -5.642 -10.383 1.00 89.75 113 ASP A CA 1
ATOM 853 C C . ASP A 1 113 ? -4.722 -5.932 -11.307 1.00 89.75 113 ASP A C 1
ATOM 855 O O . ASP A 1 113 ? -4.904 -6.417 -12.428 1.00 89.75 113 ASP A O 1
ATOM 859 N N . TYR A 1 114 ? -3.498 -5.726 -10.816 1.00 88.25 114 TYR A N 1
ATOM 860 C CA . TYR A 1 114 ? -2.282 -6.071 -11.548 1.00 88.25 114 TYR A CA 1
ATOM 861 C C . TYR A 1 114 ? -2.216 -7.572 -11.873 1.00 88.25 114 TYR A C 1
ATOM 863 O O . TYR A 1 114 ? -1.937 -7.964 -13.009 1.00 88.25 114 TYR A O 1
ATOM 871 N N . ILE A 1 115 ? -2.514 -8.430 -10.895 1.00 88.62 115 ILE A N 1
ATOM 872 C CA . ILE A 1 115 ? -2.477 -9.888 -11.053 1.00 88.62 115 ILE A CA 1
ATOM 873 C C . ILE A 1 115 ? -3.616 -10.383 -11.959 1.00 88.62 115 ILE A C 1
ATOM 875 O O . ILE A 1 115 ? -3.449 -11.368 -12.685 1.00 88.62 115 ILE A O 1
ATOM 879 N N . ARG A 1 116 ? -4.762 -9.696 -11.994 1.00 86.88 116 ARG A N 1
ATOM 880 C CA . ARG A 1 116 ? -5.892 -10.037 -12.873 1.00 86.88 116 ARG A CA 1
ATOM 881 C C . ARG A 1 116 ? -5.516 -9.969 -14.354 1.00 86.88 116 ARG A C 1
ATOM 883 O O . ARG A 1 116 ? -6.009 -10.782 -15.133 1.00 86.88 116 ARG A O 1
ATOM 890 N N . ALA A 1 117 ? -4.567 -9.113 -14.740 1.00 83.50 117 ALA A N 1
ATOM 891 C CA . ALA A 1 117 ? -4.029 -9.082 -16.103 1.00 83.50 117 ALA A CA 1
ATOM 892 C C . ALA A 1 117 ? -3.388 -10.419 -16.532 1.00 83.50 117 ALA A C 1
ATOM 894 O O . ALA A 1 117 ? -3.357 -10.742 -17.721 1.00 83.50 117 ALA A O 1
ATOM 895 N N . ALA A 1 118 ? -2.925 -11.243 -15.582 1.00 84.19 118 ALA A N 1
ATOM 896 C CA . ALA A 1 118 ? -2.386 -12.570 -15.874 1.00 84.19 118 ALA A CA 1
ATOM 897 C C . ALA A 1 118 ? -3.450 -13.562 -16.382 1.00 84.19 118 ALA A C 1
ATOM 899 O O . ALA A 1 118 ? -3.079 -14.532 -17.044 1.00 84.19 118 ALA A O 1
ATOM 900 N N . LYS A 1 119 ? -4.754 -13.304 -16.164 1.00 79.19 119 LYS A N 1
ATOM 901 C CA . LYS A 1 119 ? -5.853 -14.116 -16.730 1.00 79.19 119 LYS A CA 1
ATOM 902 C C . LYS A 1 119 ? -5.818 -14.161 -18.260 1.00 79.19 119 LYS A C 1
ATOM 904 O O . LYS A 1 119 ? -6.263 -15.134 -18.855 1.00 79.19 119 LYS A O 1
ATOM 909 N N . LEU A 1 120 ? -5.268 -13.125 -18.898 1.00 82.50 120 LEU A N 1
ATOM 910 C CA . LEU A 1 120 ? -5.173 -13.021 -20.357 1.00 82.50 120 LEU A CA 1
ATOM 911 C C . LEU A 1 120 ? -4.031 -13.861 -20.950 1.00 82.50 120 LEU A C 1
ATOM 913 O O . LEU A 1 120 ? -3.898 -13.945 -22.169 1.00 82.50 120 LEU A O 1
ATOM 917 N N . ARG A 1 121 ? -3.185 -14.473 -20.112 1.00 79.62 121 ARG A N 1
ATOM 918 C CA . ARG A 1 121 ? -2.084 -15.336 -20.551 1.00 79.62 121 ARG A CA 1
ATOM 919 C C . ARG A 1 121 ? -2.486 -16.799 -20.391 1.00 79.62 121 ARG A C 1
ATOM 921 O O . ARG A 1 121 ? -2.747 -17.246 -19.280 1.00 79.62 121 ARG A O 1
ATOM 928 N N . SER A 1 122 ? -2.482 -17.547 -21.494 1.00 76.88 122 SER A N 1
ATOM 929 C CA . SER A 1 122 ? -2.892 -18.960 -21.509 1.00 76.88 122 SER A CA 1
ATOM 930 C C . SER A 1 122 ? -1.900 -19.905 -20.824 1.00 76.88 122 SER A C 1
ATOM 932 O O . SER A 1 122 ? -2.307 -20.944 -20.321 1.00 76.88 122 SER A O 1
ATOM 934 N N . PHE A 1 123 ? -0.606 -19.567 -20.794 1.00 79.62 123 PHE A N 1
ATOM 935 C CA . PHE A 1 123 ? 0.444 -20.421 -20.230 1.00 79.62 123 PHE A CA 1
ATOM 936 C C . PHE A 1 123 ? 1.538 -19.600 -19.533 1.00 79.62 123 PHE A C 1
ATOM 938 O O . PHE A 1 123 ? 1.735 -18.418 -19.824 1.00 79.62 123 PHE A O 1
ATOM 945 N N . GLY A 1 124 ? 2.289 -20.255 -18.642 1.00 84.88 124 GLY A N 1
ATOM 946 C CA . GLY A 1 124 ? 3.478 -19.707 -17.985 1.00 84.88 124 GLY A CA 1
ATOM 947 C C . GLY A 1 124 ? 3.317 -19.477 -16.481 1.00 84.88 124 GLY A C 1
ATOM 948 O O . GLY A 1 124 ? 2.215 -19.511 -15.934 1.00 84.88 124 GLY A O 1
ATOM 949 N N . ALA A 1 125 ? 4.442 -19.215 -15.809 1.00 86.94 125 ALA A N 1
ATOM 950 C CA . ALA A 1 125 ? 4.503 -19.075 -14.350 1.00 86.94 125 ALA A CA 1
ATOM 951 C C . ALA A 1 125 ? 3.569 -17.982 -13.805 1.00 86.94 125 ALA A C 1
ATOM 953 O O . ALA A 1 125 ? 3.006 -18.142 -12.729 1.00 86.94 125 ALA A O 1
ATOM 954 N N . ALA A 1 126 ? 3.338 -16.915 -14.579 1.00 85.88 126 ALA A N 1
ATOM 955 C CA . ALA A 1 126 ? 2.450 -15.820 -14.195 1.00 85.88 126 ALA A CA 1
ATOM 956 C C . ALA A 1 126 ? 1.021 -16.288 -13.873 1.00 85.88 126 ALA A C 1
ATOM 958 O O . ALA A 1 126 ? 0.405 -15.749 -12.961 1.00 85.88 126 ALA A O 1
ATOM 959 N N . HIS A 1 127 ? 0.509 -17.299 -14.584 1.00 84.94 127 HIS A N 1
ATOM 960 C CA . HIS A 1 127 ? -0.832 -17.828 -14.338 1.00 84.94 127 HIS A CA 1
ATOM 961 C C . HIS A 1 127 ? -0.902 -18.575 -12.997 1.00 84.94 127 HIS A C 1
ATOM 963 O O . HIS A 1 127 ? -1.814 -18.359 -12.204 1.00 84.94 127 HIS A O 1
ATOM 969 N N . VAL A 1 128 ? 0.111 -19.397 -12.701 1.00 88.31 128 VAL A N 1
ATOM 970 C CA . VAL A 1 128 ? 0.207 -20.138 -11.432 1.00 88.31 128 VAL A CA 1
ATOM 971 C C . VAL A 1 128 ? 0.405 -19.182 -10.255 1.00 88.31 128 VAL A C 1
ATOM 973 O O . VAL A 1 128 ? -0.285 -19.302 -9.247 1.00 88.31 128 VAL A O 1
ATOM 976 N N . SER A 1 129 ? 1.297 -18.195 -10.385 1.00 88.94 129 SER A N 1
ATOM 977 C CA . SER A 1 129 ? 1.508 -17.176 -9.350 1.00 88.94 129 SER A CA 1
ATOM 978 C C . SER A 1 129 ? 0.239 -16.370 -9.076 1.00 88.94 129 SER A C 1
ATOM 980 O O . SER A 1 129 ? -0.065 -16.090 -7.920 1.00 88.94 129 SER A O 1
ATOM 982 N N . ALA A 1 130 ? -0.525 -16.038 -10.121 1.00 88.44 130 ALA A N 1
ATOM 983 C CA . ALA A 1 130 ? -1.788 -15.329 -9.976 1.00 88.44 130 ALA A CA 1
ATOM 984 C C . ALA A 1 130 ? -2.837 -16.146 -9.216 1.00 88.44 130 ALA A C 1
ATOM 986 O O . ALA A 1 130 ? -3.511 -15.614 -8.337 1.00 88.44 130 ALA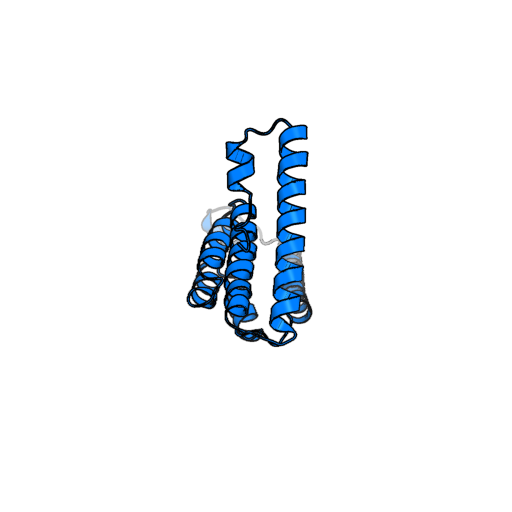 A O 1
ATOM 987 N N . TYR A 1 131 ? -2.934 -17.442 -9.518 1.00 88.25 131 TYR A N 1
ATOM 988 C CA . TYR A 1 131 ? -3.814 -18.355 -8.798 1.00 88.25 131 TYR A CA 1
ATOM 989 C C . TYR A 1 131 ? -3.436 -18.475 -7.315 1.00 88.25 131 TYR A C 1
ATOM 991 O O . TYR A 1 131 ? -4.304 -18.372 -6.453 1.00 88.25 131 TYR A O 1
ATOM 999 N N . LEU A 1 132 ? -2.147 -18.632 -6.997 1.00 90.81 132 LEU A N 1
ATOM 1000 C CA . LEU A 1 132 ? -1.689 -18.704 -5.604 1.00 90.81 132 LEU A CA 1
ATOM 1001 C C . LEU A 1 132 ? -2.009 -17.419 -4.830 1.00 90.81 132 LEU A C 1
ATOM 1003 O O . LEU A 1 132 ? -2.562 -17.491 -3.735 1.00 90.81 132 LEU A O 1
ATOM 1007 N N . ALA A 1 133 ? -1.746 -16.252 -5.424 1.00 89.44 133 ALA A N 1
ATOM 1008 C CA . ALA A 1 133 ? -2.081 -14.968 -4.811 1.00 89.44 133 ALA A CA 1
ATOM 1009 C C . ALA A 1 133 ? -3.597 -14.809 -4.584 1.00 89.44 133 ALA A C 1
ATOM 1011 O O . ALA A 1 133 ? -4.028 -14.310 -3.543 1.00 89.44 133 ALA A O 1
ATOM 1012 N N . ALA A 1 134 ? -4.422 -15.282 -5.525 1.00 88.69 134 ALA A N 1
ATOM 1013 C CA . ALA A 1 134 ? -5.873 -15.301 -5.367 1.00 88.69 134 ALA A CA 1
ATOM 1014 C C . ALA A 1 134 ? -6.310 -16.166 -4.173 1.00 88.69 134 ALA A C 1
ATOM 1016 O O . ALA A 1 134 ? -7.093 -15.708 -3.341 1.00 88.69 134 ALA A O 1
ATOM 1017 N N . MET A 1 135 ? -5.752 -17.373 -4.043 1.00 91.19 135 MET A N 1
ATOM 1018 C CA . MET A 1 135 ? -6.039 -18.285 -2.930 1.00 91.19 135 MET A CA 1
ATOM 1019 C C . MET A 1 135 ? -5.630 -17.704 -1.566 1.00 91.19 135 MET A C 1
ATOM 1021 O O . MET A 1 135 ? -6.347 -17.865 -0.572 1.00 91.19 135 MET A O 1
ATOM 1025 N N . GLU A 1 136 ? -4.494 -17.006 -1.493 1.00 91.88 136 GLU A N 1
ATOM 1026 C CA . GLU A 1 136 ? -4.055 -16.310 -0.276 1.00 91.88 136 GLU A CA 1
ATOM 1027 C C . GLU A 1 136 ? -5.014 -15.178 0.113 1.00 91.88 136 GLU A C 1
ATOM 1029 O O . GLU A 1 136 ? -5.363 -15.026 1.293 1.00 91.88 136 GLU A O 1
ATOM 1034 N N . ASN A 1 137 ? -5.492 -14.418 -0.874 1.00 90.38 137 ASN A N 1
ATOM 1035 C CA . ASN A 1 137 ? -6.465 -13.353 -0.656 1.00 90.38 137 ASN A CA 1
ATOM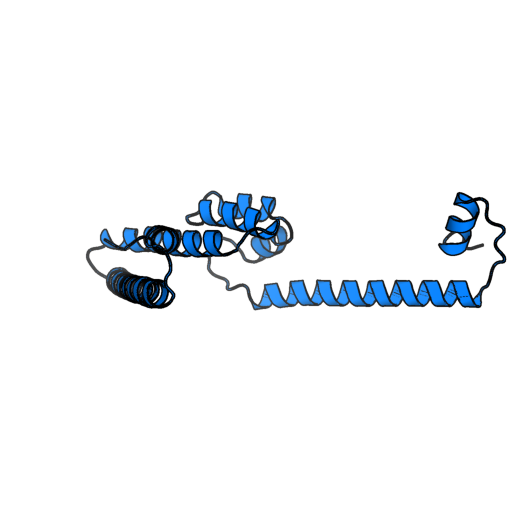 1036 C C . ASN A 1 137 ? -7.815 -13.910 -0.171 1.00 90.38 137 ASN A C 1
ATOM 1038 O O . ASN A 1 137 ? -8.364 -13.418 0.813 1.00 90.38 137 ASN A O 1
ATOM 1042 N N . GLU A 1 138 ? -8.312 -14.993 -0.776 1.00 91.56 138 GLU A N 1
ATOM 1043 C CA . GLU A 1 138 ? -9.538 -15.677 -0.339 1.00 91.56 138 GLU A CA 1
ATOM 1044 C C . GLU A 1 138 ? -9.420 -16.220 1.089 1.00 91.56 138 GLU A C 1
ATOM 1046 O O . GLU A 1 138 ? -10.313 -16.024 1.918 1.00 91.56 138 GLU A O 1
ATOM 1051 N N . THR A 1 139 ? -8.282 -16.836 1.419 1.00 93.81 139 THR A N 1
ATOM 1052 C CA . THR A 1 139 ? -8.004 -17.327 2.777 1.00 93.81 139 THR A CA 1
ATOM 1053 C C . THR A 1 139 ? -7.997 -16.180 3.789 1.00 93.81 139 THR A C 1
ATOM 1055 O O . THR A 1 139 ? -8.531 -16.302 4.897 1.00 93.81 139 THR A O 1
ATOM 1058 N N . THR A 1 140 ? -7.420 -15.039 3.413 1.00 92.25 140 THR A N 1
ATOM 1059 C CA . THR A 1 140 ? -7.383 -13.836 4.251 1.00 92.25 140 THR A CA 1
ATOM 1060 C C . THR A 1 140 ? -8.778 -13.243 4.432 1.00 92.25 140 THR A C 1
ATOM 1062 O O . THR A 1 140 ? -9.160 -12.937 5.563 1.00 92.25 140 THR A O 1
ATOM 1065 N N . ALA A 1 141 ? -9.575 -13.153 3.366 1.00 93.25 141 ALA A N 1
ATOM 1066 C CA . ALA A 1 141 ? -10.958 -12.690 3.422 1.00 93.25 141 ALA A CA 1
ATOM 1067 C C . ALA A 1 141 ? -11.819 -13.582 4.331 1.00 93.25 141 ALA A C 1
ATOM 1069 O O . ALA A 1 141 ? -12.500 -13.074 5.225 1.00 93.25 141 ALA A O 1
ATOM 1070 N N . ALA A 1 142 ? -11.729 -14.908 4.183 1.00 94.94 142 ALA A N 1
ATOM 1071 C CA . ALA A 1 142 ? -12.427 -15.856 5.049 1.00 94.94 142 ALA A CA 1
ATOM 1072 C C . ALA A 1 142 ? -12.034 -15.662 6.521 1.00 94.94 142 ALA A C 1
ATOM 1074 O O . ALA A 1 142 ? -12.903 -15.560 7.391 1.00 94.94 142 ALA A O 1
ATOM 1075 N N . ARG A 1 143 ? -10.732 -15.520 6.808 1.00 94.88 143 ARG A N 1
ATOM 1076 C CA . ARG A 1 143 ? -10.242 -15.235 8.163 1.00 94.88 143 ARG A CA 1
ATOM 1077 C C . ARG A 1 143 ? -10.823 -13.933 8.708 1.00 94.88 143 ARG A C 1
ATOM 1079 O O . ARG A 1 143 ? -11.297 -13.934 9.838 1.00 94.88 143 ARG A O 1
ATOM 1086 N N . MET A 1 144 ? -10.810 -12.850 7.932 1.00 94.06 144 MET A N 1
ATOM 1087 C CA . MET A 1 144 ? -11.342 -11.546 8.348 1.00 94.06 144 MET A CA 1
ATOM 1088 C C . MET A 1 144 ? -12.838 -11.597 8.658 1.00 94.06 144 MET A C 1
ATOM 1090 O O . MET A 1 144 ? -13.283 -10.997 9.636 1.00 94.06 144 MET A O 1
ATOM 1094 N N . ILE A 1 145 ? -13.612 -12.334 7.858 1.00 95.50 145 ILE A N 1
ATOM 1095 C CA . ILE A 1 145 ? -15.041 -12.538 8.109 1.00 95.50 145 ILE A CA 1
ATOM 1096 C C . ILE A 1 145 ? -15.230 -13.288 9.426 1.00 95.50 145 ILE A C 1
ATOM 1098 O O . ILE A 1 145 ? -15.968 -12.824 10.292 1.00 95.50 145 ILE A O 1
ATOM 1102 N N . LEU A 1 146 ? -14.550 -14.421 9.604 1.00 96.44 146 LEU A N 1
ATOM 1103 C CA . LEU A 1 146 ? -14.704 -15.255 10.795 1.00 96.44 146 LEU A CA 1
ATOM 1104 C C . LEU A 1 146 ? -14.290 -14.513 12.071 1.00 96.44 146 LEU A C 1
ATOM 1106 O O . LEU A 1 146 ? -15.054 -14.484 13.036 1.00 96.44 146 LEU A O 1
ATOM 1110 N N . THR A 1 147 ? -13.123 -13.864 12.075 1.00 96.00 147 THR A N 1
ATOM 1111 C CA . THR A 1 147 ? -12.639 -13.119 13.246 1.00 96.00 147 THR A CA 1
ATOM 1112 C C . THR A 1 147 ? -13.480 -11.878 13.518 1.00 96.00 147 THR A C 1
ATOM 1114 O O . THR A 1 147 ? -13.795 -11.605 14.674 1.00 96.00 147 THR A O 1
ATOM 1117 N N . GLY A 1 148 ? -13.918 -11.161 12.479 1.00 94.88 148 GLY A N 1
ATOM 1118 C CA . GLY A 1 148 ? -14.799 -10.006 12.626 1.00 94.88 148 GLY A CA 1
ATOM 1119 C C . GLY A 1 148 ? -16.160 -10.382 13.210 1.00 94.88 148 GLY A C 1
ATOM 1120 O O . GLY A 1 148 ? -16.665 -9.694 14.096 1.00 94.88 148 GLY A O 1
ATOM 1121 N N . ARG A 1 149 ? -16.739 -11.506 12.769 1.00 96.44 149 ARG A N 1
ATOM 1122 C CA . ARG A 1 149 ? -18.005 -12.020 13.312 1.00 96.44 149 ARG A CA 1
ATOM 1123 C C . ARG A 1 149 ? -17.845 -12.514 14.747 1.00 96.44 149 ARG A C 1
ATOM 1125 O O . ARG A 1 149 ? -18.710 -12.210 15.563 1.00 96.44 149 ARG A O 1
ATOM 1132 N N . LEU A 1 150 ? -16.745 -13.201 15.065 1.00 96.31 150 LEU A N 1
ATOM 1133 C CA . LEU A 1 150 ? -16.418 -13.625 16.431 1.00 96.31 150 LEU A CA 1
ATOM 1134 C C . LEU A 1 150 ? -16.244 -12.425 17.376 1.00 96.31 150 LEU A C 1
ATOM 1136 O O . LEU A 1 150 ? -16.692 -12.472 18.516 1.00 96.31 150 LEU A O 1
ATOM 1140 N N . ALA A 1 151 ? -15.654 -11.332 16.886 1.00 96.00 151 ALA A N 1
ATOM 1141 C CA . ALA A 1 151 ? -15.497 -10.077 17.621 1.00 96.00 151 ALA A CA 1
ATOM 1142 C C . ALA A 1 151 ? -16.789 -9.235 17.707 1.00 96.00 151 ALA A C 1
ATOM 1144 O O . ALA A 1 151 ? -16.762 -8.130 18.244 1.00 96.00 151 ALA A O 1
ATOM 1145 N N . GLY A 1 152 ? -17.913 -9.716 17.163 1.00 95.50 152 GLY A N 1
ATOM 1146 C CA . GLY A 1 152 ? -19.195 -9.009 17.200 1.00 95.50 152 GLY A CA 1
ATOM 1147 C C . GLY A 1 152 ? -19.281 -7.787 16.280 1.00 95.50 152 GLY A C 1
ATOM 1148 O O . GLY A 1 152 ? -20.177 -6.961 16.451 1.00 95.50 152 GLY A O 1
ATOM 1149 N N . LEU A 1 153 ? -18.383 -7.649 15.297 1.00 95.31 153 LEU A N 1
ATOM 1150 C CA . LEU A 1 153 ? -18.434 -6.541 14.344 1.00 95.31 153 LEU A CA 1
ATOM 1151 C C . LEU A 1 153 ? -19.669 -6.647 13.444 1.00 95.31 153 LEU A C 1
ATOM 1153 O O . LEU A 1 153 ? -20.087 -7.734 13.024 1.00 95.31 153 LEU A O 1
ATOM 1157 N N . GLN A 1 154 ? -20.231 -5.488 13.102 1.00 95.19 154 GLN A N 1
ATOM 1158 C CA . GLN A 1 154 ? -21.336 -5.418 12.156 1.00 95.19 154 GLN A CA 1
ATOM 1159 C C . GLN A 1 154 ? -20.874 -5.854 10.754 1.00 95.19 154 GLN A C 1
ATOM 1161 O O . GLN A 1 154 ? -19.772 -5.491 10.335 1.00 95.19 154 GLN A O 1
ATOM 1166 N N . PRO A 1 155 ? -21.716 -6.562 9.974 1.00 92.88 155 PRO A N 1
ATOM 1167 C CA . PRO A 1 155 ? -21.354 -7.010 8.627 1.00 92.88 155 PRO A CA 1
ATOM 1168 C C . PRO A 1 155 ? -20.900 -5.891 7.679 1.00 92.88 155 PRO A C 1
ATOM 1170 O O . PRO A 1 155 ? -20.067 -6.138 6.813 1.00 92.88 155 PRO A O 1
ATOM 1173 N N . ALA A 1 156 ? -21.425 -4.670 7.836 1.00 93.69 156 ALA A N 1
ATOM 1174 C CA . ALA A 1 156 ? -21.006 -3.511 7.047 1.00 93.69 156 ALA A CA 1
ATOM 1175 C C . ALA A 1 156 ? -19.528 -3.154 7.286 1.00 93.69 156 ALA A C 1
ATOM 1177 O O . ALA A 1 156 ? -18.764 -3.071 6.332 1.00 93.69 156 ALA A O 1
ATOM 1178 N N . VAL A 1 157 ? -19.107 -3.089 8.553 1.00 91.94 157 VAL A N 1
ATOM 1179 C CA . VAL A 1 157 ? -17.718 -2.787 8.947 1.00 91.94 157 VAL A CA 1
ATOM 1180 C C . VAL A 1 157 ? -16.745 -3.862 8.462 1.00 91.94 157 VAL A C 1
ATOM 1182 O O . VAL A 1 157 ? -15.607 -3.570 8.107 1.00 91.94 157 VAL A O 1
ATOM 1185 N N . ILE A 1 158 ? -17.180 -5.126 8.437 1.00 92.12 158 ILE A N 1
ATOM 1186 C CA . ILE A 1 158 ? -16.369 -6.219 7.886 1.00 92.12 158 ILE A CA 1
ATOM 1187 C C . ILE A 1 158 ? -16.201 -6.022 6.377 1.00 92.12 158 ILE A C 1
ATOM 1189 O O . ILE A 1 158 ? -15.076 -6.089 5.889 1.00 92.12 158 ILE A O 1
ATOM 1193 N N . ARG A 1 159 ? -17.293 -5.737 5.653 1.00 92.06 159 ARG A N 1
ATOM 1194 C CA . ARG A 1 159 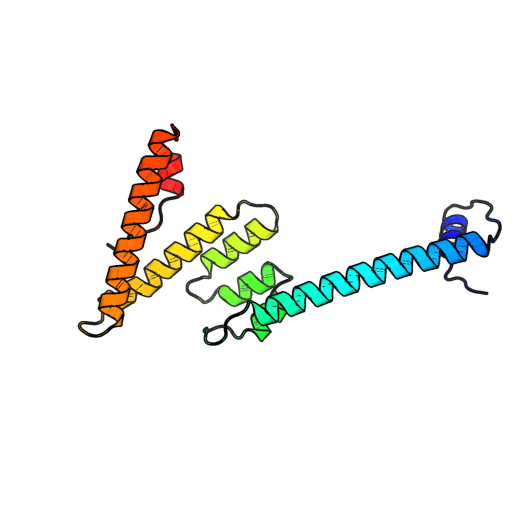? -17.269 -5.521 4.197 1.00 92.06 159 ARG A CA 1
ATOM 1195 C C . ARG A 1 159 ? -16.361 -4.373 3.779 1.00 92.06 159 ARG A C 1
ATOM 1197 O O . ARG A 1 159 ? -15.619 -4.543 2.825 1.00 92.06 159 ARG A O 1
ATOM 1204 N N . GLU A 1 160 ? -16.359 -3.264 4.512 1.00 90.81 160 GLU A N 1
ATOM 1205 C CA . GLU A 1 160 ? -15.476 -2.115 4.247 1.00 90.81 160 GLU A CA 1
ATOM 1206 C C . GLU A 1 160 ? -13.982 -2.463 4.279 1.00 90.81 160 GLU A C 1
ATOM 1208 O O . GLU A 1 160 ? -13.164 -1.733 3.730 1.00 90.81 160 GLU A O 1
ATOM 1213 N N . ARG A 1 161 ? -13.610 -3.566 4.937 1.00 88.75 161 ARG A N 1
ATOM 1214 C CA . ARG A 1 161 ? -12.220 -4.015 5.066 1.00 88.75 161 ARG A CA 1
ATOM 1215 C C . ARG A 1 161 ? -11.878 -5.176 4.137 1.00 88.75 161 ARG A C 1
ATOM 1217 O O . ARG A 1 161 ? -10.719 -5.586 4.101 1.00 88.75 161 ARG A O 1
ATOM 1224 N N . LEU A 1 162 ? -12.864 -5.752 3.448 1.00 91.00 162 LEU A N 1
ATOM 1225 C CA . LEU A 1 162 ? -12.614 -6.851 2.525 1.00 91.00 162 LEU A CA 1
ATOM 1226 C C . LEU A 1 162 ? -11.933 -6.325 1.266 1.00 91.00 162 LEU A C 1
ATOM 1228 O O . LEU A 1 162 ? -12.350 -5.327 0.687 1.00 91.00 162 LEU A O 1
ATOM 1232 N N . ARG A 1 163 ? -10.876 -7.030 0.870 1.00 89.62 163 ARG A N 1
ATOM 1233 C CA . ARG A 1 163 ? -10.144 -6.785 -0.370 1.00 89.62 163 ARG A CA 1
ATOM 1234 C C . ARG A 1 163 ? -10.945 -7.295 -1.558 1.00 89.62 163 ARG A C 1
ATOM 1236 O O . ARG A 1 163 ? -11.732 -8.234 -1.423 1.00 89.62 163 ARG A O 1
ATOM 1243 N N . GLU A 1 164 ? -10.689 -6.699 -2.713 1.00 85.81 164 GLU A N 1
ATOM 1244 C CA . GLU A 1 164 ? -11.228 -7.148 -3.991 1.00 85.81 164 GLU A CA 1
ATOM 1245 C C . GLU A 1 164 ? -10.858 -8.607 -4.234 1.00 85.81 164 GLU A C 1
ATOM 1247 O O . GLU A 1 164 ? -9.723 -9.040 -4.009 1.00 85.81 164 GLU A O 1
ATOM 1252 N N . THR A 1 165 ? -11.827 -9.386 -4.696 1.00 81.12 165 THR A N 1
ATOM 1253 C CA . THR A 1 165 ? -11.596 -10.785 -5.040 1.00 81.12 165 THR A CA 1
ATOM 1254 C C . THR A 1 165 ? -10.952 -10.908 -6.415 1.00 81.12 165 THR A C 1
ATOM 1256 O O . THR A 1 165 ? -11.046 -10.027 -7.274 1.00 81.12 165 THR A O 1
ATOM 1259 N N . TYR A 1 166 ? -10.290 -12.040 -6.646 1.00 71.44 166 TYR A N 1
ATOM 1260 C CA . TYR A 1 166 ? -9.701 -12.314 -7.952 1.00 71.44 166 TYR A CA 1
ATOM 1261 C C . TYR A 1 166 ? -10.754 -12.515 -9.045 1.00 71.44 166 TYR A C 1
ATOM 1263 O O . TYR A 1 166 ? -10.474 -12.183 -10.199 1.00 71.44 166 TYR A O 1
ATOM 1271 N N . ALA A 1 167 ? -11.910 -13.084 -8.678 1.00 66.25 167 ALA A N 1
ATOM 1272 C CA . ALA A 1 167 ? -13.010 -13.480 -9.560 1.00 66.25 167 ALA A CA 1
ATOM 1273 C C . ALA A 1 167 ? -13.433 -12.362 -10.518 1.00 66.25 167 ALA A C 1
ATOM 1275 O O . ALA A 1 167 ? -13.720 -11.244 -10.045 1.00 66.25 167 ALA A O 1
#

InterPro domains:
  IPR002843 ATPase, V0 complex, C/D subunit [PF01992] (50-161)
  IPR036079 V-type ATP synthase subunit C/D subunit superfamily [SSF103486] (50-163)
  IPR044911 V-type ATP synthase C/D subunit, domain 3 superfamily [G3DSA:1.10.132.50] (41-162)
  IPR050873 V-ATPase V0D/AC39 subunit [PTHR38682] (48-166)

pLDDT: mean 85.6, std 10.22, range [45.72, 96.44]

Organism: NCBI:txid408170

Mean predicted aligned error: 10.62 Å